Protein AF-A0A7W0R302-F1 (afdb_monomer_lite)

Radius of gyration: 13.91 Å; chains: 1; bounding box: 32×17×37 Å

Foldseek 3Di:
DPDDDPVLVVVLVVQLVVQLVCLVVVCVVVVHDDSPVSNVCSSVVSCCPRVPNDDDDPVCNPDD

Secondary structure (DSSP, 8-state):
-PPPPHHHHHHHHHHHHHHHHHHHHHHHHTT-S-HHHHHHTHHHHHHHHHTT-S---TT-TT--

Structure (mmCIF, N/CA/C/O backbone):
data_AF-A0A7W0R302-F1
#
_entry.id   AF-A0A7W0R302-F1
#
loop_
_atom_site.group_PDB
_atom_site.id
_atom_site.type_symbol
_atom_site.label_atom_id
_atom_site.label_alt_id
_atom_site.label_comp_id
_atom_site.label_asym_id
_atom_site.label_entity_id
_atom_site.label_seq_id
_atom_site.pdbx_PDB_ins_code
_atom_site.Cartn_x
_atom_site.Cartn_y
_atom_site.Cartn_z
_atom_site.occupancy
_atom_site.B_iso_or_equiv
_atom_site.auth_seq_id
_atom_site.auth_comp_id
_atom_site.auth_asym_id
_atom_site.auth_atom_id
_atom_site.pdbx_PDB_model_num
ATOM 1 N N . MET A 1 1 ? -6.073 8.447 21.675 1.00 45.00 1 MET A N 1
ATOM 2 C CA . MET A 1 1 ? -5.946 7.404 20.638 1.00 45.00 1 MET A CA 1
ATOM 3 C C . MET A 1 1 ? -6.291 6.076 21.290 1.00 45.00 1 MET A C 1
ATOM 5 O O . MET A 1 1 ? -5.584 5.722 22.230 1.00 45.00 1 MET A O 1
ATOM 9 N N . PRO A 1 2 ? -7.384 5.395 20.911 1.00 49.22 2 PRO A N 1
ATOM 10 C CA . PRO A 1 2 ? -7.634 4.048 21.414 1.00 49.22 2 PRO A CA 1
ATOM 11 C C . PRO A 1 2 ? -6.460 3.161 20.979 1.00 49.22 2 PRO A C 1
ATOM 13 O O . PRO A 1 2 ? -6.043 3.200 19.823 1.00 49.22 2 PRO A O 1
ATOM 16 N N . GLN A 1 3 ? -5.849 2.449 21.924 1.00 53.72 3 GLN A N 1
ATOM 17 C CA . GLN A 1 3 ? -4.764 1.522 21.617 1.00 53.72 3 GLN A CA 1
ATOM 18 C C . GLN A 1 3 ? -5.373 0.293 20.933 1.00 53.72 3 GLN A C 1
ATOM 20 O O . GLN A 1 3 ? -6.281 -0.322 21.491 1.00 53.72 3 GLN A O 1
ATOM 25 N N . ALA A 1 4 ? -4.901 -0.044 19.730 1.00 61.00 4 ALA A N 1
ATOM 26 C CA . ALA A 1 4 ? -5.287 -1.283 19.057 1.00 61.00 4 ALA A CA 1
ATOM 27 C C . ALA A 1 4 ? -4.918 -2.485 19.940 1.00 61.00 4 ALA A C 1
ATOM 29 O O . ALA A 1 4 ? -3.849 -2.489 20.566 1.00 61.00 4 ALA A O 1
ATOM 30 N N . ARG A 1 5 ? -5.783 -3.502 20.003 1.00 68.69 5 ARG A N 1
ATOM 31 C CA . ARG A 1 5 ? -5.491 -4.719 20.774 1.00 68.69 5 ARG A CA 1
ATOM 32 C C . ARG A 1 5 ? -4.285 -5.435 20.155 1.00 68.69 5 ARG A C 1
ATOM 34 O O . ARG A 1 5 ? -4.067 -5.386 18.947 1.00 68.69 5 ARG A O 1
ATOM 41 N N . THR A 1 6 ? -3.488 -6.122 20.972 1.00 65.81 6 THR A N 1
ATOM 42 C CA . THR A 1 6 ? -2.240 -6.777 20.528 1.00 65.81 6 THR A CA 1
ATOM 43 C C . THR A 1 6 ? -2.448 -7.752 19.361 1.00 65.81 6 THR A C 1
ATOM 45 O O . THR A 1 6 ? -1.616 -7.811 18.458 1.00 65.81 6 THR A O 1
ATOM 48 N N . GLU A 1 7 ? -3.572 -8.471 19.340 1.00 65.12 7 GLU A N 1
ATOM 49 C CA . GLU A 1 7 ? -3.945 -9.381 18.246 1.00 65.12 7 GLU A CA 1
ATOM 50 C C . GLU A 1 7 ? -4.228 -8.630 16.935 1.00 65.12 7 GLU A C 1
ATOM 52 O O . GLU A 1 7 ? -3.740 -9.029 15.879 1.00 65.12 7 GLU A O 1
ATOM 57 N N . GLU A 1 8 ? -4.918 -7.486 17.005 1.00 75.06 8 GLU A N 1
ATOM 58 C CA . GLU A 1 8 ? -5.173 -6.612 15.850 1.00 75.06 8 GLU A CA 1
ATOM 59 C C . GLU A 1 8 ? -3.849 -6.086 15.279 1.00 75.06 8 GLU A C 1
ATOM 61 O O . GLU A 1 8 ? -3.630 -6.093 14.069 1.00 75.06 8 GLU A O 1
ATOM 66 N N . ARG A 1 9 ? -2.905 -5.711 16.152 1.00 82.75 9 ARG A N 1
ATOM 67 C CA . ARG A 1 9 ? -1.569 -5.269 15.734 1.00 82.75 9 ARG A CA 1
ATOM 68 C C . ARG A 1 9 ? -0.785 -6.367 15.006 1.00 82.75 9 ARG A C 1
ATOM 70 O O . ARG A 1 9 ? -0.082 -6.062 14.044 1.00 82.75 9 ARG A O 1
ATOM 77 N N . SER A 1 10 ? -0.894 -7.619 15.454 1.00 89.56 10 SER A N 1
ATOM 78 C CA . SER A 1 10 ? -0.234 -8.763 14.809 1.00 89.56 10 SER A CA 1
ATOM 79 C C . SER A 1 10 ? -0.770 -9.008 13.398 1.00 89.56 10 SER A C 1
ATOM 81 O O . SER A 1 10 ? 0.003 -9.300 12.485 1.00 89.56 10 SER A O 1
ATOM 83 N N . GLU A 1 11 ? -2.081 -8.874 13.202 1.00 94.62 11 GLU A N 1
ATOM 84 C CA . GLU A 1 11 ? -2.690 -9.074 11.888 1.00 94.62 11 GLU A CA 1
ATOM 85 C C . GLU A 1 11 ? -2.319 -7.955 10.907 1.00 94.62 11 GLU A C 1
ATOM 87 O O . GLU A 1 11 ? -1.939 -8.230 9.767 1.00 94.62 11 GLU A O 1
ATOM 92 N N . LEU A 1 12 ? -2.316 -6.696 11.357 1.00 95.56 12 LEU A N 1
ATOM 93 C CA .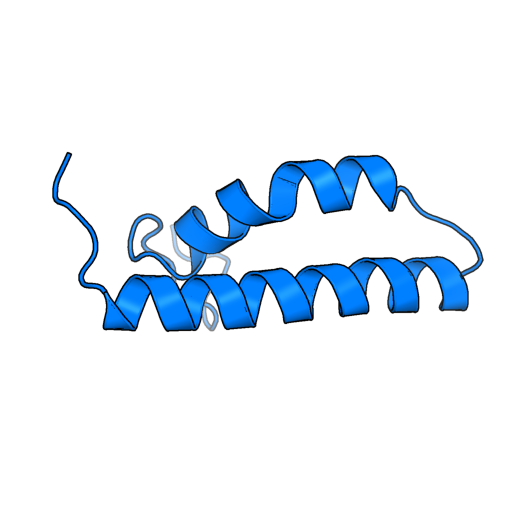 LEU A 1 12 ? -1.859 -5.580 10.527 1.00 95.56 12 LEU A CA 1
ATOM 94 C C . LEU A 1 12 ? -0.387 -5.750 10.114 1.00 95.56 12 LEU A C 1
ATOM 96 O O . LEU A 1 12 ? -0.055 -5.544 8.949 1.00 95.56 12 LEU A O 1
ATOM 100 N N . ASP A 1 13 ? 0.496 -6.202 11.012 1.00 96.50 13 ASP A N 1
ATOM 101 C CA . ASP A 1 13 ? 1.895 -6.500 10.666 1.00 96.50 13 ASP A CA 1
ATOM 102 C C . ASP A 1 13 ? 2.002 -7.598 9.590 1.00 96.50 13 ASP A C 1
ATOM 104 O O . ASP A 1 13 ? 2.759 -7.463 8.622 1.00 96.50 13 ASP A O 1
ATOM 108 N N . ARG A 1 14 ? 1.184 -8.653 9.687 1.00 97.94 14 ARG A N 1
ATOM 109 C CA . ARG A 1 14 ? 1.113 -9.709 8.667 1.00 97.94 14 ARG A CA 1
ATOM 110 C C . ARG A 1 14 ? 0.701 -9.150 7.301 1.00 97.94 14 ARG A C 1
ATOM 112 O O . ARG A 1 14 ? 1.335 -9.484 6.295 1.00 97.94 14 ARG A O 1
ATOM 119 N N . ILE A 1 15 ? -0.314 -8.285 7.269 1.00 97.94 15 ILE A N 1
ATOM 120 C CA . ILE A 1 15 ? -0.804 -7.635 6.045 1.00 97.94 15 ILE A CA 1
ATOM 121 C C . ILE A 1 15 ? 0.267 -6.714 5.454 1.00 97.94 15 ILE A C 1
ATOM 123 O O . ILE A 1 15 ? 0.565 -6.823 4.264 1.00 97.94 15 ILE A O 1
ATOM 127 N N . THR A 1 16 ? 0.922 -5.872 6.261 1.00 98.31 16 THR A N 1
ATOM 128 C CA . THR A 1 16 ? 1.977 -4.981 5.749 1.00 98.31 16 THR A CA 1
ATOM 129 C C . THR A 1 16 ? 3.124 -5.768 5.105 1.00 98.31 16 THR A C 1
ATOM 131 O O . THR A 1 16 ? 3.598 -5.413 4.025 1.00 98.31 16 THR A O 1
ATOM 134 N N . LYS A 1 17 ? 3.563 -6.877 5.717 1.00 98.44 17 LYS A N 1
ATOM 135 C CA . LYS A 1 17 ? 4.607 -7.753 5.158 1.00 98.44 17 LYS A CA 1
ATOM 136 C C . LYS A 1 17 ? 4.184 -8.379 3.832 1.00 98.44 17 LYS A C 1
ATOM 138 O O . LYS A 1 17 ? 5.024 -8.526 2.946 1.00 98.44 17 LYS A O 1
ATOM 143 N N . GLN A 1 18 ? 2.912 -8.752 3.699 1.00 98.62 18 GLN A N 1
ATOM 144 C CA . GLN A 1 18 ? 2.361 -9.262 2.445 1.00 98.62 18 GLN A CA 1
ATOM 145 C C . GLN A 1 18 ? 2.372 -8.177 1.362 1.00 98.62 18 GLN A C 1
ATOM 147 O O . GLN A 1 18 ? 2.996 -8.382 0.324 1.00 98.62 18 GLN A O 1
ATOM 152 N N . LEU A 1 19 ? 1.818 -6.995 1.648 1.00 98.56 19 LEU A N 1
ATOM 153 C CA . LEU A 1 19 ? 1.784 -5.872 0.705 1.00 98.56 19 LEU A CA 1
ATOM 154 C C . LEU A 1 19 ? 3.180 -5.475 0.213 1.00 98.56 19 LEU A C 1
ATOM 156 O O . LEU A 1 19 ? 3.374 -5.250 -0.978 1.00 98.56 19 LEU A O 1
ATOM 160 N N . ARG A 1 20 ? 4.184 -5.448 1.099 1.00 98.75 20 ARG A N 1
ATOM 161 C CA . ARG A 1 20 ? 5.578 -5.180 0.708 1.00 98.75 20 ARG A CA 1
ATOM 162 C C . ARG A 1 20 ? 6.108 -6.180 -0.314 1.00 98.75 20 ARG A C 1
ATOM 164 O O . ARG A 1 20 ? 6.748 -5.771 -1.282 1.00 98.75 20 ARG A O 1
ATOM 171 N N . ARG A 1 21 ? 5.860 -7.478 -0.101 1.00 98.75 21 ARG A N 1
ATOM 172 C CA . ARG A 1 21 ? 6.271 -8.524 -1.050 1.00 98.75 21 ARG A CA 1
ATOM 173 C C . ARG A 1 21 ? 5.558 -8.360 -2.383 1.00 98.75 21 ARG A C 1
ATOM 175 O O . ARG A 1 21 ? 6.213 -8.458 -3.415 1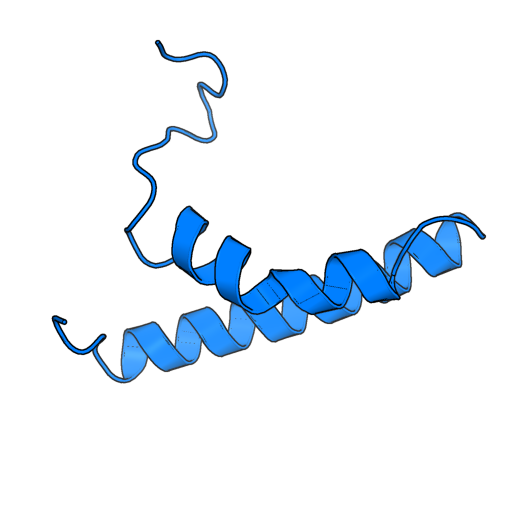.00 98.75 21 ARG A O 1
ATOM 182 N N . ASP A 1 22 ? 4.262 -8.068 -2.357 1.00 98.75 22 ASP A N 1
ATOM 183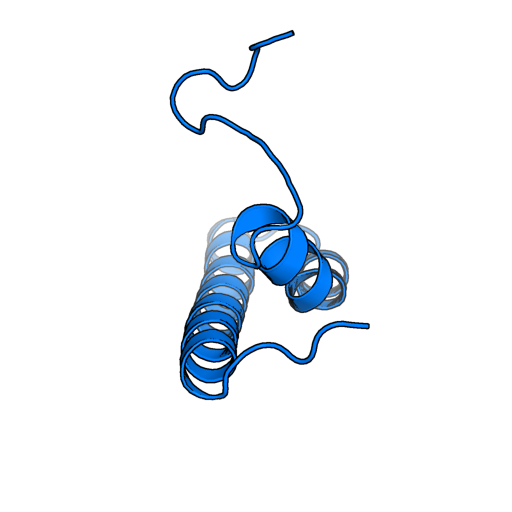 C CA . ASP A 1 22 ? 3.461 -7.919 -3.572 1.00 98.75 22 ASP A CA 1
ATOM 184 C C . ASP A 1 22 ? 3.880 -6.689 -4.385 1.00 98.75 22 ASP A C 1
ATOM 186 O O . ASP A 1 22 ? 3.995 -6.776 -5.607 1.00 98.75 22 ASP A O 1
ATOM 190 N N . ILE A 1 23 ? 4.209 -5.571 -3.728 1.00 98.75 23 ILE A N 1
ATOM 191 C CA . ILE A 1 23 ? 4.762 -4.374 -4.383 1.00 98.75 23 ILE A CA 1
ATOM 192 C C . ILE A 1 23 ? 6.078 -4.706 -5.089 1.00 98.75 23 ILE A C 1
ATOM 194 O O . ILE A 1 23 ? 6.224 -4.425 -6.278 1.00 98.75 23 ILE A O 1
ATOM 198 N N . VAL A 1 24 ? 7.038 -5.313 -4.382 1.00 98.56 24 VAL A N 1
ATOM 199 C CA . VAL A 1 24 ? 8.343 -5.652 -4.974 1.00 98.56 24 VAL A CA 1
ATOM 200 C C . VAL A 1 24 ? 8.167 -6.645 -6.119 1.00 98.56 24 VAL A C 1
ATOM 202 O O . VAL A 1 24 ? 8.737 -6.447 -7.189 1.00 98.56 24 VAL A O 1
ATOM 205 N N . ARG A 1 25 ? 7.350 -7.683 -5.927 1.00 98.75 25 ARG A N 1
ATOM 206 C CA . ARG A 1 25 ? 7.099 -8.711 -6.938 1.00 98.75 25 ARG A CA 1
ATOM 207 C C . ARG A 1 25 ? 6.456 -8.136 -8.197 1.00 98.75 25 ARG A C 1
ATOM 209 O O . ARG A 1 25 ? 7.020 -8.295 -9.271 1.00 98.75 25 ARG A O 1
ATOM 216 N N . SER A 1 26 ? 5.333 -7.434 -8.059 1.00 98.56 26 SER A N 1
ATOM 217 C CA . SER A 1 26 ? 4.577 -6.897 -9.199 1.00 98.56 26 SER A CA 1
ATOM 218 C C . SER A 1 26 ? 5.374 -5.862 -9.993 1.00 98.56 26 SER A C 1
ATOM 220 O O . SER A 1 26 ? 5.397 -5.918 -11.219 1.00 98.56 26 SER A O 1
ATOM 222 N N . THR A 1 27 ? 6.084 -4.955 -9.315 1.00 98.56 27 THR A N 1
ATOM 223 C CA . THR A 1 27 ? 6.935 -3.961 -9.993 1.00 98.56 27 THR A CA 1
ATOM 224 C C . THR A 1 27 ? 8.151 -4.600 -10.670 1.00 98.56 27 THR A C 1
ATOM 226 O O . THR A 1 27 ? 8.530 -4.186 -11.765 1.00 98.56 27 THR A O 1
ATOM 229 N N . THR A 1 28 ? 8.731 -5.650 -10.075 1.00 98.44 28 THR A N 1
ATOM 230 C CA . THR A 1 28 ? 9.822 -6.418 -10.700 1.00 98.44 28 THR A CA 1
ATOM 231 C C . THR A 1 28 ? 9.334 -7.172 -11.934 1.00 98.44 28 THR A C 1
ATOM 233 O O . THR A 1 28 ? 9.962 -7.085 -12.985 1.00 98.44 28 THR A O 1
ATOM 236 N N . GLU A 1 29 ? 8.207 -7.881 -11.832 1.00 98.62 29 GLU A N 1
ATOM 237 C CA . GLU A 1 29 ? 7.604 -8.632 -12.942 1.00 98.62 29 GLU A CA 1
ATOM 238 C C . GLU A 1 29 ? 7.197 -7.705 -14.098 1.00 98.62 29 GLU A C 1
ATOM 240 O O . GLU A 1 29 ? 7.384 -8.052 -15.262 1.00 98.62 29 GLU A O 1
ATOM 245 N N . ALA A 1 30 ? 6.719 -6.495 -13.793 1.00 98.44 30 ALA A N 1
ATOM 246 C CA . ALA A 1 30 ? 6.401 -5.477 -14.792 1.00 98.44 30 ALA A CA 1
ATOM 247 C C . ALA A 1 30 ? 7.639 -4.777 -15.390 1.00 98.44 30 ALA A C 1
ATOM 249 O O . ALA A 1 30 ? 7.497 -4.002 -16.339 1.00 98.44 30 ALA A O 1
ATOM 250 N N . GLY A 1 31 ? 8.833 -4.964 -14.813 1.00 98.12 31 GLY A N 1
ATOM 251 C CA . GLY A 1 31 ? 10.053 -4.239 -15.188 1.00 98.12 31 GLY A CA 1
ATOM 252 C C . GLY A 1 31 ? 9.953 -2.714 -15.028 1.00 98.12 31 GLY A C 1
ATOM 253 O O . GLY A 1 31 ? 10.738 -1.980 -15.626 1.00 98.12 31 GLY A O 1
ATOM 254 N N . SER A 1 32 ? 8.963 -2.221 -14.278 1.00 97.25 32 SER A N 1
ATOM 255 C CA . SER A 1 32 ? 8.633 -0.798 -14.146 1.00 97.25 32 SER A CA 1
ATOM 256 C C . SER A 1 32 ? 7.795 -0.525 -12.887 1.00 97.25 32 SER A C 1
ATOM 258 O O . SER A 1 32 ? 7.280 -1.442 -12.248 1.00 97.25 32 SER A O 1
ATOM 260 N N . GLY A 1 33 ? 7.656 0.751 -12.509 1.00 96.19 33 GLY A N 1
ATOM 261 C CA . GLY A 1 33 ? 6.832 1.192 -11.376 1.00 96.19 33 GLY A CA 1
ATOM 262 C C . GLY A 1 33 ? 7.595 2.029 -10.347 1.00 96.19 33 GLY A C 1
ATOM 263 O O . GLY A 1 33 ? 8.712 2.475 -10.593 1.00 96.19 33 GLY A O 1
ATOM 264 N N . HIS A 1 34 ? 6.975 2.246 -9.183 1.00 97.69 34 HIS A N 1
ATOM 265 C CA . HIS A 1 34 ? 7.498 3.108 -8.111 1.00 97.69 34 HIS A CA 1
ATOM 266 C C . HIS A 1 34 ? 7.554 2.366 -6.762 1.00 97.69 34 HIS A C 1
ATOM 268 O O . HIS A 1 34 ? 6.877 2.768 -5.811 1.00 97.69 34 HIS A O 1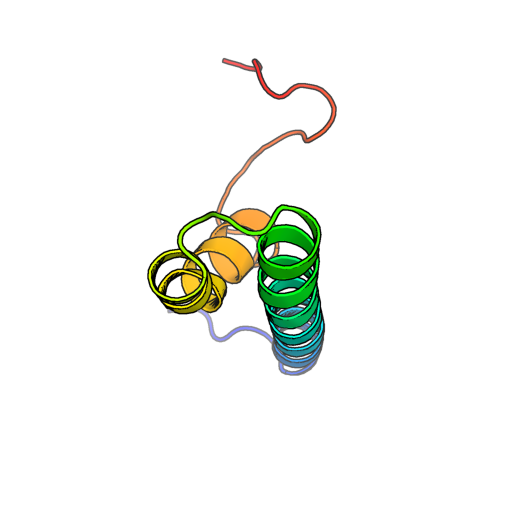
ATOM 274 N N . PRO A 1 35 ? 8.339 1.275 -6.646 1.00 97.56 35 PRO A N 1
ATOM 275 C CA . PRO A 1 35 ? 8.342 0.438 -5.448 1.00 97.56 35 PRO A CA 1
ATOM 276 C C . PRO A 1 35 ? 8.689 1.226 -4.181 1.00 97.56 35 PRO A C 1
ATOM 278 O O . PRO A 1 35 ? 8.061 1.013 -3.153 1.00 97.56 35 PRO A O 1
ATOM 281 N N . SER A 1 36 ? 9.624 2.179 -4.243 1.00 97.56 36 SER A N 1
ATOM 282 C CA . SER A 1 36 ? 10.007 3.008 -3.091 1.00 97.56 36 SER A CA 1
ATOM 283 C C . SER A 1 36 ? 8.840 3.839 -2.545 1.00 97.56 36 SER A C 1
ATOM 285 O O . SER A 1 36 ? 8.558 3.776 -1.349 1.00 97.56 36 SER A O 1
ATOM 287 N N . THR A 1 37 ? 8.127 4.567 -3.411 1.00 97.38 37 THR A N 1
ATOM 288 C CA . THR A 1 37 ? 6.963 5.383 -3.026 1.00 97.38 37 THR A CA 1
ATOM 289 C C . THR A 1 37 ? 5.798 4.521 -2.542 1.00 97.38 37 THR A C 1
ATOM 291 O O . THR A 1 37 ? 5.122 4.875 -1.578 1.00 97.38 37 THR A O 1
ATOM 294 N N . SER A 1 38 ? 5.562 3.363 -3.163 1.00 98.00 38 SER A N 1
ATOM 295 C CA . SER A 1 38 ? 4.541 2.427 -2.685 1.00 98.00 38 SER A CA 1
ATOM 296 C C . SER A 1 38 ? 4.891 1.871 -1.299 1.00 98.00 38 SER A C 1
ATOM 298 O O . SER A 1 38 ? 4.040 1.857 -0.411 1.00 98.00 38 SER A O 1
ATOM 300 N N . LEU A 1 39 ? 6.147 1.467 -1.079 1.00 98.38 39 LEU A N 1
ATOM 301 C CA . LEU A 1 39 ? 6.618 0.919 0.197 1.00 98.38 39 LEU A CA 1
ATOM 302 C C . LEU A 1 39 ? 6.532 1.932 1.346 1.00 98.38 39 LEU A C 1
ATOM 304 O O . LEU A 1 39 ? 6.253 1.523 2.473 1.00 98.38 39 LEU A O 1
ATOM 308 N N . SER A 1 40 ? 6.722 3.232 1.084 1.00 98.25 40 SER A N 1
ATOM 309 C CA . SER A 1 40 ? 6.628 4.270 2.122 1.00 98.25 40 SER A CA 1
ATOM 310 C C . SER A 1 40 ? 5.210 4.489 2.660 1.00 98.25 40 SER A C 1
ATOM 312 O O . SER A 1 40 ? 5.055 5.079 3.723 1.00 98.25 40 SER A O 1
ATOM 314 N N . MET A 1 41 ? 4.178 4.023 1.950 1.00 98.19 41 MET A N 1
ATOM 315 C CA . MET A 1 41 ? 2.771 4.226 2.325 1.00 98.19 41 MET A CA 1
ATOM 316 C C . MET A 1 41 ? 2.106 2.990 2.946 1.00 98.19 41 MET A C 1
ATOM 318 O O . MET A 1 41 ? 0.953 3.076 3.373 1.00 98.19 41 MET A O 1
ATOM 322 N N . VAL A 1 42 ? 2.802 1.849 3.010 1.00 98.38 42 VAL A N 1
ATOM 323 C CA . VAL A 1 42 ? 2.210 0.552 3.381 1.00 98.38 42 VAL A CA 1
ATOM 324 C C . VAL A 1 42 ? 1.509 0.594 4.740 1.00 98.38 42 VAL A C 1
ATOM 326 O O . VAL A 1 42 ? 0.366 0.153 4.833 1.00 98.38 42 VAL A O 1
ATOM 329 N N . GLU A 1 43 ? 2.135 1.142 5.783 1.00 96.81 43 GLU A N 1
ATOM 330 C CA . GLU A 1 43 ? 1.526 1.236 7.119 1.00 96.81 43 GLU A CA 1
ATOM 331 C C . GLU A 1 43 ? 0.239 2.063 7.114 1.00 96.81 43 GLU A C 1
ATOM 333 O O . GLU A 1 43 ? -0.768 1.637 7.679 1.00 96.81 43 GLU A O 1
ATOM 338 N N . ILE A 1 44 ? 0.268 3.228 6.461 1.00 96.88 44 ILE A N 1
ATOM 339 C CA . ILE A 1 44 ? -0.863 4.163 6.422 1.00 96.88 44 ILE A CA 1
ATOM 340 C C . ILE A 1 44 ? -2.052 3.500 5.729 1.00 96.88 44 ILE A C 1
ATOM 342 O O . ILE A 1 44 ? -3.149 3.470 6.282 1.00 96.88 44 ILE A O 1
ATOM 346 N N . ILE A 1 45 ? -1.829 2.920 4.547 1.00 97.44 45 ILE A N 1
ATOM 347 C CA . ILE A 1 45 ? -2.883 2.245 3.783 1.00 97.44 45 ILE A CA 1
ATOM 348 C C . ILE A 1 45 ? -3.395 1.012 4.528 1.00 97.44 45 ILE A C 1
ATOM 350 O O . ILE A 1 45 ? -4.601 0.775 4.551 1.00 97.44 45 ILE A O 1
ATOM 354 N N . THR A 1 46 ? -2.513 0.262 5.192 1.00 97.00 46 THR A N 1
ATOM 355 C CA . THR A 1 46 ? -2.918 -0.931 5.944 1.00 97.00 46 THR A CA 1
ATOM 356 C C . THR A 1 46 ? -3.850 -0.575 7.097 1.00 97.00 46 THR A C 1
ATOM 358 O O . THR A 1 46 ? -4.900 -1.190 7.247 1.00 97.00 46 THR A O 1
ATOM 361 N N . VAL A 1 47 ? -3.516 0.446 7.889 1.00 94.62 47 VAL A N 1
ATOM 362 C CA . VAL A 1 47 ? -4.389 0.902 8.982 1.00 94.62 47 VAL A CA 1
ATOM 363 C C . VAL A 1 47 ? -5.683 1.506 8.439 1.00 94.62 47 VAL A C 1
ATOM 365 O O . VAL A 1 47 ? -6.747 1.253 8.997 1.00 94.62 47 VAL A O 1
ATOM 368 N N . LEU A 1 48 ? -5.614 2.259 7.338 1.00 95.69 48 LEU A N 1
ATOM 369 C CA . LEU A 1 48 ? -6.795 2.854 6.723 1.00 95.69 48 LEU A CA 1
ATOM 370 C C . LEU A 1 48 ? -7.804 1.771 6.305 1.00 95.69 48 LEU A C 1
ATOM 372 O O . LEU A 1 48 ? -8.947 1.814 6.746 1.00 95.69 48 LEU A O 1
ATOM 376 N N . TYR A 1 49 ? -7.369 0.771 5.535 1.00 95.56 49 TYR A N 1
ATOM 377 C CA . TYR A 1 49 ? -8.244 -0.264 4.965 1.00 95.56 49 TYR A CA 1
ATOM 378 C C . TYR A 1 49 ? -8.554 -1.436 5.904 1.00 95.56 49 TYR A C 1
ATOM 380 O O . TYR A 1 49 ? -9.620 -2.037 5.790 1.00 95.56 49 TYR A O 1
ATOM 388 N N . PHE A 1 50 ? -7.639 -1.799 6.805 1.00 94.19 50 PHE A N 1
ATOM 389 C CA . PHE A 1 50 ? -7.756 -3.012 7.629 1.00 94.19 50 PHE A CA 1
ATOM 390 C C . PHE A 1 50 ? -7.737 -2.731 9.135 1.00 94.19 50 PHE A C 1
ATOM 392 O O . PHE A 1 50 ? -8.054 -3.614 9.924 1.00 94.19 50 PHE A O 1
ATOM 399 N N . GLY A 1 51 ? -7.399 -1.509 9.553 1.00 92.00 51 GLY A N 1
ATOM 400 C CA . GLY A 1 51 ? -7.395 -1.087 10.959 1.00 92.00 51 GLY A CA 1
ATOM 401 C C . GLY A 1 51 ? -8.732 -0.533 11.458 1.00 92.00 51 GLY A C 1
ATOM 402 O O . GLY A 1 51 ? -8.782 -0.002 12.563 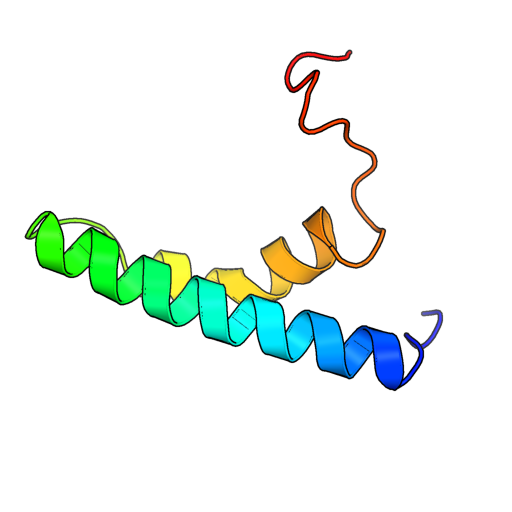1.00 92.00 51 GLY A O 1
ATOM 403 N N . GLY A 1 52 ? -9.798 -0.615 10.653 1.00 90.06 52 GLY A N 1
ATOM 404 C CA . GLY A 1 52 ? -11.136 -0.131 11.014 1.00 90.06 52 GLY A CA 1
ATOM 405 C C . GLY A 1 52 ? -11.311 1.390 10.939 1.00 90.06 52 GLY A C 1
ATOM 406 O O . GLY A 1 52 ? -12.212 1.923 11.578 1.00 90.06 52 GLY A O 1
ATOM 407 N N . VAL A 1 53 ? -10.449 2.097 10.197 1.00 92.62 53 VAL A N 1
ATOM 408 C CA . VAL A 1 53 ? -10.521 3.563 10.048 1.00 92.62 53 VAL A CA 1
ATOM 409 C C . VAL A 1 53 ? -11.382 3.971 8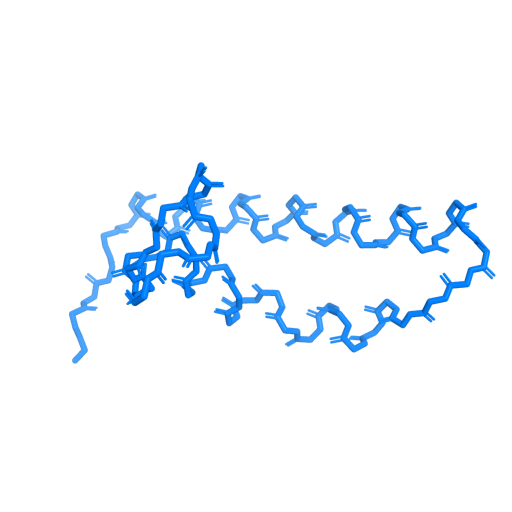.853 1.00 92.62 53 VAL A C 1
ATOM 411 O O . VAL A 1 53 ? -12.207 4.874 8.969 1.00 92.62 53 VAL A O 1
ATOM 414 N N . LEU A 1 54 ? -11.192 3.331 7.698 1.00 93.38 54 LEU A N 1
ATOM 415 C CA . LEU A 1 54 ? -11.994 3.581 6.505 1.00 93.38 54 LEU A CA 1
ATOM 416 C C . LEU A 1 54 ? -13.267 2.740 6.559 1.00 93.38 54 LEU A C 1
ATOM 418 O O . LEU A 1 54 ? -13.206 1.515 6.652 1.00 93.38 54 LEU A O 1
ATOM 422 N N . HIS A 1 55 ? -14.419 3.391 6.445 1.00 93.38 55 HIS A N 1
ATOM 423 C CA . HIS A 1 55 ? -15.676 2.709 6.161 1.00 93.38 55 HIS A CA 1
ATOM 424 C C . HIS A 1 55 ? -15.829 2.592 4.646 1.00 93.38 55 HIS A C 1
ATOM 426 O O . HIS A 1 55 ? -16.004 3.596 3.962 1.00 93.38 55 HIS A O 1
ATOM 432 N N . TYR A 1 56 ? -15.722 1.374 4.125 1.00 93.06 56 TYR A N 1
ATOM 433 C CA . TYR A 1 56 ? -15.874 1.079 2.705 1.00 93.06 56 TYR A CA 1
ATOM 434 C C . TYR A 1 56 ? -16.452 -0.324 2.524 1.00 93.06 56 TYR A C 1
ATOM 436 O O . TYR A 1 56 ? -16.279 -1.190 3.383 1.00 93.06 56 TYR A O 1
ATOM 444 N N . ASP A 1 57 ? -17.109 -0.542 1.387 1.00 95.00 57 ASP A N 1
ATOM 445 C CA . ASP A 1 57 ? -17.494 -1.869 0.920 1.00 95.00 57 ASP A CA 1
ATOM 446 C C . ASP A 1 57 ? -16.611 -2.247 -0.283 1.00 95.00 57 ASP A C 1
ATOM 448 O O . ASP A 1 57 ? -16.745 -1.641 -1.351 1.00 95.00 57 ASP A O 1
ATOM 452 N N . PRO A 1 58 ? -15.712 -3.244 -0.156 1.00 93.75 58 PRO A N 1
ATOM 453 C CA . PRO A 1 58 ? -14.904 -3.721 -1.276 1.00 93.75 58 PRO A CA 1
ATOM 454 C C . PRO A 1 58 ? -15.734 -4.208 -2.476 1.00 93.75 58 PRO A C 1
ATOM 456 O O . PRO A 1 58 ? -15.227 -4.216 -3.596 1.00 93.75 58 PRO A O 1
ATOM 459 N N . GLN A 1 59 ? -16.981 -4.640 -2.253 1.00 97.44 59 GLN A N 1
ATOM 460 C CA . GLN A 1 59 ? -17.900 -5.101 -3.299 1.00 97.44 59 GLN A CA 1
ATOM 461 C C . GLN A 1 59 ? -18.678 -3.947 -3.950 1.00 97.44 59 GLN A C 1
ATOM 463 O O . GLN A 1 59 ? -19.221 -4.117 -5.042 1.00 97.44 59 GLN A O 1
ATOM 468 N N . GLN A 1 60 ? -18.710 -2.768 -3.321 1.00 97.12 60 GLN A N 1
ATOM 469 C CA . GLN A 1 60 ? -19.348 -1.557 -3.843 1.00 97.12 60 GLN A CA 1
ATOM 470 C C . GLN A 1 60 ? -18.385 -0.357 -3.788 1.00 97.12 60 GLN A C 1
ATOM 472 O O . GLN A 1 60 ? -18.631 0.614 -3.072 1.00 97.12 60 GLN A O 1
ATOM 477 N N . PRO A 1 61 ? -17.297 -0.360 -4.582 1.00 95.19 61 PRO A N 1
ATOM 478 C CA . PRO A 1 61 ? -16.257 0.677 -4.528 1.00 95.19 61 PRO A CA 1
ATOM 479 C C . PRO A 1 61 ? -16.733 2.081 -4.944 1.00 95.19 61 PRO A C 1
ATOM 481 O O . PRO A 1 61 ? -16.003 3.053 -4.770 1.00 95.19 61 PRO A O 1
ATOM 484 N N . HIS A 1 62 ? -17.936 2.190 -5.513 1.00 95.81 62 HIS A N 1
ATOM 485 C CA . HIS A 1 62 ? -18.564 3.446 -5.929 1.00 95.81 62 HIS A CA 1
ATOM 486 C C . HIS A 1 62 ? -19.731 3.861 -5.025 1.00 95.81 62 HIS A C 1
ATOM 488 O O . HIS A 1 62 ? -20.503 4.739 -5.412 1.00 95.81 62 HIS A O 1
ATOM 494 N N . HIS A 1 63 ? -19.898 3.212 -3.867 1.00 92.00 63 HIS A N 1
ATOM 495 C CA . HIS A 1 63 ? -20.899 3.628 -2.891 1.00 92.00 63 HIS A CA 1
ATOM 496 C C . HIS A 1 63 ? -20.679 5.113 -2.534 1.00 92.00 63 HIS A C 1
ATOM 498 O O . HIS A 1 63 ? -19.527 5.496 -2.304 1.00 92.00 63 HIS A O 1
ATOM 504 N N . PRO A 1 64 ? -21.740 5.945 -2.541 1.00 84.44 64 PRO A N 1
ATOM 505 C CA . PRO A 1 64 ? -21.631 7.375 -2.265 1.00 84.44 64 PRO A CA 1
ATOM 506 C C . PRO A 1 64 ? -21.160 7.675 -0.839 1.00 84.44 64 PRO A C 1
ATOM 508 O O . PRO A 1 64 ? -21.377 6.821 0.058 1.00 84.44 64 PRO A O 1
#

pLDDT: mean 91.62, std 12.65, range [45.0, 98.75]

Sequence (64 aa):
MPQARTEERSELDRITKQLRRDIVRSTTEAGSGHPSTSLSMVEIITVLYFGGVLHYDPQQPHHP